Protein AF-A0A1V1NSE7-F1 (afdb_monomer_lite)

Foldseek 3Di:
DDDDDPPPPPVVNVVVVVVVVVVVVVVVVVPLPLFAQWWKWKWDWAQDPVRDTDTDTHTDHHGGDGQQVKDKDKDKDADNDPPAQKDKIWMWIGNPPPDIDTPDIDMDTQDPVRIWIKMWIQHSNRDIDIDTDPDPPPDDDDD

Organism: NCBI:txid890399

Sequence (143 aa):
MASNLCKDEFPFEACVHGAAWWLWSKWEEQRIIPISDSDFAIELYQKNDNNDLIAKNVFFLQKGEDISEGIIKAFSIVPANENQDHFLIKVNRFFGSGNSKSIETIKGSLGSDAEICLKLIIQNTGKVDVFVDEDLKTSFSIW

Radius of gyration: 25.35 Å; chains: 1; bounding box: 74×36×76 Å

pLDDT: mean 76.4, std 16.37, range [25.0, 93.06]

Secondary structure (DSSP, 8-state):
----------HHHHHHHHHHHHHHHHHHTT----B-SSEEEEEEEEE-TTS-EEEEEEEEE-TT-B-TT-EEEEEEE--SSTT--EEEEEEEEE-STT-EEEEEEEEEE--TT--EEEEEEE-TTS-EEEEEES---------

Structure (mmCIF, N/CA/C/O backbone):
data_AF-A0A1V1NSE7-F1
#
_entry.id   AF-A0A1V1NSE7-F1
#
loop_
_atom_site.group_PDB
_atom_site.id
_atom_site.type_symbol
_atom_site.label_atom_id
_atom_site.label_alt_id
_atom_site.label_comp_id
_atom_site.label_asym_id
_atom_site.label_entity_id
_atom_site.label_seq_id
_atom_site.pdbx_PDB_ins_code
_atom_site.Cartn_x
_atom_site.Cartn_y
_atom_site.Cartn_z
_atom_site.occupancy
_atom_site.B_iso_or_equiv
_atom_site.auth_seq_id
_atom_site.auth_comp_id
_atom_site.auth_asym_id
_atom_site.auth_atom_id
_atom_site.pdbx_PDB_model_num
ATOM 1 N N . MET A 1 1 ? 53.087 12.564 -48.495 1.00 42.59 1 MET A N 1
ATOM 2 C CA . MET A 1 1 ? 52.054 11.541 -48.758 1.00 42.59 1 MET A CA 1
ATOM 3 C C . MET A 1 1 ? 51.395 11.194 -47.436 1.00 42.59 1 MET A C 1
ATOM 5 O O . MET A 1 1 ? 51.970 10.445 -46.663 1.00 42.59 1 MET A O 1
ATOM 9 N N . ALA A 1 2 ? 50.251 11.803 -47.141 1.00 39.72 2 ALA A N 1
ATOM 10 C CA . ALA A 1 2 ? 49.421 11.443 -45.998 1.00 39.72 2 ALA A CA 1
ATOM 11 C C . ALA A 1 2 ? 47.975 11.410 -46.497 1.00 39.72 2 ALA A C 1
ATOM 13 O O . ALA A 1 2 ? 47.290 12.426 -46.520 1.00 39.72 2 ALA A O 1
ATOM 14 N N . SER A 1 3 ? 47.558 10.248 -46.991 1.00 45.50 3 SER A N 1
ATOM 15 C CA . SER A 1 3 ? 46.155 9.924 -47.222 1.00 45.50 3 SER A CA 1
ATOM 16 C C . SER A 1 3 ? 45.796 8.804 -46.257 1.00 45.50 3 SER A C 1
ATOM 18 O O . SER A 1 3 ? 46.024 7.636 -46.546 1.00 45.50 3 SER A O 1
ATOM 20 N N . ASN A 1 4 ? 45.281 9.171 -45.093 1.00 47.81 4 ASN A N 1
ATOM 21 C CA . ASN A 1 4 ? 44.429 8.299 -44.298 1.00 47.81 4 ASN A CA 1
ATOM 22 C C . ASN A 1 4 ? 43.265 9.196 -43.883 1.00 47.81 4 ASN A C 1
ATOM 24 O O . ASN A 1 4 ? 43.395 10.018 -42.986 1.00 47.81 4 ASN A O 1
ATOM 28 N N . LEU A 1 5 ? 42.257 9.282 -44.753 1.00 45.00 5 LEU A N 1
ATOM 29 C CA . LEU A 1 5 ? 40.998 8.581 -44.508 1.00 45.00 5 LEU A CA 1
ATOM 30 C C . LEU A 1 5 ? 40.431 8.962 -43.132 1.00 45.00 5 LEU A C 1
ATOM 32 O O . LEU A 1 5 ? 40.197 8.106 -42.285 1.00 45.00 5 LEU A O 1
ATOM 36 N N . CYS A 1 6 ? 40.122 10.252 -42.956 1.00 46.78 6 CYS A N 1
ATOM 37 C CA . CYS A 1 6 ? 38.804 10.565 -42.416 1.00 46.78 6 CYS A CA 1
ATOM 38 C C . CYS A 1 6 ? 37.824 9.884 -43.370 1.00 46.78 6 CYS A C 1
ATOM 40 O O . CYS A 1 6 ? 37.592 10.356 -44.480 1.00 46.78 6 CYS A O 1
ATOM 42 N N . LYS A 1 7 ? 37.382 8.678 -43.009 1.00 53.81 7 LYS A N 1
ATOM 43 C CA . LYS A 1 7 ? 36.162 8.130 -43.576 1.00 53.81 7 LYS A CA 1
ATOM 44 C C . LYS A 1 7 ? 35.086 9.086 -43.103 1.00 53.81 7 LYS A C 1
ATOM 46 O O . LYS A 1 7 ? 34.715 9.044 -41.935 1.00 53.81 7 LYS A O 1
ATOM 51 N N . ASP A 1 8 ? 34.727 10.007 -43.985 1.00 54.47 8 ASP A N 1
ATOM 52 C CA . ASP A 1 8 ? 33.564 10.856 -43.833 1.00 54.47 8 ASP A CA 1
ATOM 53 C C . ASP A 1 8 ? 32.405 9.924 -43.484 1.00 54.47 8 ASP A C 1
ATOM 55 O O . ASP A 1 8 ? 32.012 9.083 -44.296 1.00 54.47 8 ASP A O 1
ATOM 59 N N . GLU A 1 9 ? 31.941 9.991 -42.236 1.00 51.75 9 GLU A N 1
ATOM 60 C CA . GLU A 1 9 ? 30.685 9.373 -41.845 1.00 51.75 9 GLU A CA 1
ATOM 61 C C . GLU A 1 9 ? 29.654 9.879 -42.847 1.00 51.75 9 GLU A C 1
ATOM 63 O O . GLU A 1 9 ? 29.419 11.087 -42.957 1.00 51.75 9 GLU A O 1
ATOM 68 N N . PHE A 1 10 ? 29.114 8.969 -43.660 1.00 61.53 10 PHE A N 1
ATOM 69 C CA . PHE A 1 10 ? 28.159 9.349 -44.682 1.00 61.53 10 PHE A CA 1
ATOM 70 C C . PHE A 1 10 ? 27.009 10.058 -43.958 1.00 61.53 10 PHE A C 1
ATOM 72 O O . PHE A 1 10 ? 26.411 9.468 -43.057 1.00 61.53 10 PHE A O 1
ATOM 79 N N . PRO A 1 11 ? 26.665 11.308 -44.309 1.00 62.22 11 PRO A N 1
ATOM 80 C CA . PRO A 1 11 ? 25.679 12.086 -43.556 1.00 62.22 11 PRO A CA 1
ATOM 81 C C . PRO A 1 11 ? 24.318 11.375 -43.463 1.00 62.22 11 PRO A C 1
ATOM 83 O O . PRO A 1 11 ? 23.580 11.548 -42.498 1.00 62.22 11 PRO A O 1
ATOM 86 N N . PHE A 1 12 ? 24.018 10.504 -44.431 1.00 66.62 12 PHE A N 1
ATOM 87 C CA . PHE A 1 12 ? 22.861 9.613 -44.403 1.00 66.62 12 PHE A CA 1
ATOM 88 C C . PHE A 1 12 ? 22.950 8.524 -43.328 1.00 66.62 12 PHE A C 1
ATOM 90 O O . PHE A 1 12 ? 21.959 8.270 -42.647 1.00 66.62 12 PHE A O 1
ATOM 97 N N . GLU A 1 13 ? 24.114 7.903 -43.140 1.00 68.75 13 GLU A N 1
ATOM 98 C CA . GLU A 1 13 ? 24.327 6.903 -42.092 1.00 68.75 13 GLU A CA 1
ATOM 99 C C . GLU A 1 13 ? 24.184 7.550 -40.714 1.00 68.75 13 GLU A C 1
ATOM 101 O O . GLU A 1 13 ? 23.444 7.030 -39.884 1.00 68.75 13 GLU A O 1
ATOM 106 N N . ALA A 1 14 ? 24.765 8.732 -40.488 1.00 70.25 14 ALA A N 1
ATOM 107 C CA . ALA A 1 14 ? 24.625 9.457 -39.222 1.00 70.25 14 ALA A CA 1
ATOM 108 C C . ALA A 1 14 ? 23.151 9.745 -38.859 1.00 70.25 14 ALA A C 1
ATOM 110 O O . ALA A 1 14 ? 22.743 9.555 -37.710 1.00 70.25 14 ALA A O 1
ATOM 111 N N . CYS A 1 15 ? 22.318 10.127 -39.834 1.00 72.38 15 CYS A N 1
ATOM 112 C CA . CYS A 1 15 ? 20.877 10.299 -39.621 1.00 72.38 15 CYS A CA 1
ATOM 113 C C . CYS A 1 15 ? 20.162 8.980 -39.288 1.00 72.38 15 CYS A C 1
ATOM 115 O O . CYS A 1 15 ? 19.301 8.958 -38.406 1.00 72.38 15 CYS A O 1
ATOM 117 N N . VAL A 1 16 ? 20.516 7.878 -39.956 1.00 79.81 16 VAL A N 1
ATOM 118 C CA . VAL A 1 16 ? 19.937 6.548 -39.695 1.00 79.81 16 VAL A CA 1
ATOM 119 C C . VAL A 1 16 ? 20.358 6.026 -38.320 1.00 79.81 16 VAL A C 1
ATOM 121 O O . VAL A 1 16 ? 19.516 5.531 -37.572 1.00 79.81 16 VAL A O 1
ATOM 124 N N . HIS A 1 17 ? 21.625 6.196 -37.944 1.00 76.88 17 HIS A N 1
ATOM 125 C CA . HIS A 1 17 ? 22.132 5.865 -36.615 1.00 76.88 17 HIS A CA 1
ATOM 126 C C . HIS A 1 17 ? 21.429 6.695 -35.536 1.00 76.88 17 HIS A C 1
ATOM 128 O O . HIS A 1 17 ? 20.969 6.126 -34.549 1.00 76.88 17 HIS A O 1
ATOM 134 N N . GLY A 1 18 ? 21.254 8.003 -35.743 1.00 75.56 18 GLY A N 1
ATOM 135 C CA . GLY A 1 18 ? 20.499 8.861 -34.828 1.00 75.56 18 GLY A CA 1
ATOM 136 C C . GLY A 1 18 ? 19.039 8.423 -34.660 1.00 75.56 18 GLY A C 1
ATOM 137 O O . GLY A 1 18 ? 18.545 8.347 -33.537 1.00 75.56 18 GLY A O 1
ATOM 138 N N . ALA A 1 19 ? 18.360 8.061 -35.753 1.00 80.44 19 ALA A N 1
ATOM 139 C CA . ALA A 1 19 ? 16.990 7.550 -35.707 1.00 80.44 19 ALA A CA 1
ATOM 140 C C . ALA A 1 19 ? 16.895 6.186 -35.004 1.00 80.44 19 ALA A C 1
ATOM 142 O O . ALA A 1 19 ? 15.981 5.973 -34.210 1.00 80.44 19 ALA A O 1
ATOM 143 N N . ALA A 1 20 ? 17.851 5.283 -35.241 1.00 81.56 20 ALA A N 1
ATOM 144 C CA . ALA A 1 20 ? 17.922 3.988 -34.570 1.00 81.56 20 ALA A CA 1
ATOM 145 C C . ALA A 1 20 ? 18.197 4.134 -33.067 1.00 81.56 20 ALA A C 1
ATOM 147 O O . ALA A 1 20 ? 17.569 3.443 -32.272 1.00 81.56 20 ALA A O 1
ATOM 148 N N . TRP A 1 21 ? 19.068 5.063 -32.665 1.00 75.38 21 TRP A N 1
ATOM 149 C CA . TRP A 1 21 ? 19.317 5.391 -31.258 1.00 75.38 21 TRP A CA 1
ATOM 150 C C . TRP A 1 21 ? 18.110 6.041 -30.587 1.00 75.38 21 TRP A C 1
ATOM 152 O O . TRP A 1 21 ? 17.791 5.699 -29.454 1.00 75.38 21 TRP A O 1
ATOM 162 N N . TRP A 1 22 ? 17.405 6.940 -31.275 1.00 76.88 22 TRP A N 1
ATOM 163 C CA . TRP A 1 22 ? 16.169 7.529 -30.760 1.00 76.88 22 TRP A CA 1
ATOM 164 C C . TRP A 1 22 ? 15.071 6.475 -30.593 1.00 76.88 22 TRP A C 1
ATOM 166 O O . TRP A 1 22 ? 14.415 6.426 -29.554 1.00 76.88 22 TRP A O 1
ATOM 176 N N . LEU A 1 23 ? 14.911 5.583 -31.575 1.00 77.56 23 LEU A N 1
ATOM 177 C CA . LEU A 1 23 ? 13.970 4.468 -31.501 1.00 77.56 23 LEU A CA 1
ATOM 178 C C . LEU A 1 23 ? 14.357 3.496 -30.380 1.00 77.56 23 LEU A C 1
ATOM 180 O O . LEU A 1 23 ? 13.506 3.111 -29.587 1.00 77.56 23 LEU A O 1
ATOM 184 N N . TRP A 1 24 ? 15.641 3.150 -30.268 1.00 74.00 24 TRP A N 1
ATOM 185 C CA . TRP A 1 24 ? 16.147 2.294 -29.201 1.00 74.00 24 TRP A CA 1
ATOM 186 C C . TRP A 1 24 ? 15.956 2.938 -27.829 1.00 74.00 24 TRP A C 1
ATOM 188 O O . TRP A 1 24 ? 15.447 2.271 -26.944 1.00 74.00 24 TRP A O 1
ATOM 198 N N . SER A 1 25 ? 16.232 4.233 -27.663 1.00 66.81 25 SER A N 1
ATOM 199 C CA . SER A 1 25 ? 15.959 4.979 -26.429 1.00 66.81 25 SER A CA 1
ATOM 200 C C . SER A 1 25 ? 14.466 4.992 -26.087 1.00 66.81 25 SER A C 1
ATOM 202 O O . SER A 1 25 ? 14.113 4.804 -24.928 1.00 66.81 25 SER A O 1
ATOM 204 N N . LYS A 1 26 ? 13.575 5.105 -27.081 1.00 65.75 26 LYS A N 1
ATOM 205 C CA . LYS A 1 26 ? 12.121 4.967 -26.881 1.00 65.75 26 LYS A CA 1
ATOM 206 C C . LYS A 1 26 ? 11.706 3.553 -26.472 1.00 65.75 26 LYS A C 1
ATOM 208 O O . LYS A 1 26 ? 10.732 3.397 -25.745 1.00 65.75 26 LYS A O 1
ATOM 213 N N . TRP A 1 27 ? 12.431 2.532 -26.924 1.00 62.66 27 TRP A N 1
ATOM 214 C CA . TRP A 1 27 ? 12.223 1.136 -26.526 1.00 62.66 27 TRP A CA 1
ATOM 215 C C . TRP A 1 27 ? 12.886 0.817 -25.179 1.00 62.66 27 TRP A C 1
ATOM 217 O O . TRP A 1 27 ? 12.424 -0.051 -24.448 1.00 62.66 27 TRP A O 1
ATOM 227 N N . GLU A 1 28 ? 13.952 1.523 -24.815 1.00 57.34 28 GLU A N 1
ATOM 228 C CA . GLU A 1 28 ? 14.647 1.369 -23.541 1.00 57.34 28 GLU A CA 1
ATOM 229 C C . GLU A 1 28 ? 13.927 2.110 -22.411 1.00 57.34 28 GLU A C 1
ATOM 231 O O . GLU A 1 28 ? 13.847 1.584 -21.307 1.00 57.34 28 GLU A O 1
ATOM 236 N N . GLU A 1 29 ? 13.262 3.233 -22.706 1.00 52.72 29 GLU A N 1
ATOM 237 C CA . GLU A 1 29 ? 12.234 3.830 -21.837 1.00 52.72 29 GLU A CA 1
ATOM 238 C C . GLU A 1 29 ? 11.105 2.825 -21.508 1.00 52.72 29 GLU A C 1
ATOM 240 O O . GLU A 1 29 ? 10.429 2.974 -20.492 1.00 52.72 29 GLU A O 1
ATOM 245 N N . GLN A 1 30 ? 10.916 1.779 -22.328 1.00 52.91 30 GLN A N 1
ATOM 246 C CA . GLN A 1 30 ? 9.971 0.682 -22.080 1.00 52.91 30 GLN A CA 1
ATOM 247 C C . GLN A 1 30 ? 10.595 -0.539 -21.392 1.00 52.91 30 GLN A C 1
ATOM 249 O O . GLN A 1 30 ? 9.865 -1.482 -21.075 1.00 52.91 30 GLN A O 1
ATOM 254 N N . ARG A 1 31 ? 11.907 -0.549 -21.106 1.00 55.38 31 ARG A N 1
ATOM 255 C CA . ARG A 1 31 ? 12.484 -1.508 -20.154 1.00 55.38 31 ARG A CA 1
ATOM 256 C C . ARG A 1 31 ? 12.062 -1.085 -18.755 1.00 55.38 31 ARG A C 1
ATOM 258 O O . ARG A 1 31 ? 12.839 -0.531 -17.983 1.00 55.38 31 ARG A O 1
ATOM 265 N N . ILE A 1 32 ? 10.799 -1.356 -18.447 1.00 61.97 32 ILE A N 1
ATOM 266 C CA . ILE A 1 32 ? 10.294 -1.391 -17.086 1.00 61.97 32 ILE A CA 1
ATOM 267 C C . ILE A 1 32 ? 11.138 -2.461 -16.408 1.00 61.97 32 ILE A C 1
ATOM 269 O O . ILE A 1 32 ? 10.950 -3.650 -16.650 1.00 61.97 32 ILE A O 1
ATOM 273 N N . ILE A 1 33 ? 12.134 -2.036 -15.634 1.00 67.69 33 ILE A N 1
ATOM 274 C CA . ILE A 1 33 ? 12.744 -2.915 -14.650 1.00 67.69 33 ILE A CA 1
ATOM 275 C C . ILE A 1 33 ? 11.578 -3.239 -13.719 1.00 67.69 33 ILE A C 1
ATOM 277 O O . ILE A 1 33 ? 11.051 -2.307 -13.107 1.00 67.69 33 ILE A O 1
ATOM 281 N N . PRO A 1 34 ? 11.103 -4.492 -13.677 1.00 76.06 34 PRO A N 1
ATOM 282 C CA . PRO A 1 34 ? 9.875 -4.850 -12.985 1.00 76.06 34 PRO A CA 1
ATOM 283 C C . PRO A 1 34 ? 10.158 -4.955 -11.487 1.00 76.06 34 PRO A C 1
ATOM 285 O O . PRO A 1 34 ? 9.977 -5.987 -10.860 1.00 76.06 34 PRO A O 1
ATOM 288 N N . ILE A 1 35 ? 10.679 -3.879 -10.919 1.00 86.88 35 ILE A N 1
ATOM 289 C CA . ILE A 1 35 ? 11.087 -3.752 -9.537 1.00 86.88 35 ILE A CA 1
ATOM 290 C C . ILE A 1 35 ? 10.368 -2.530 -8.986 1.00 86.88 35 ILE A C 1
ATOM 292 O O . ILE A 1 35 ? 10.330 -1.479 -9.632 1.00 86.88 35 ILE A O 1
ATOM 296 N N . SER A 1 36 ? 9.813 -2.650 -7.785 1.00 87.62 36 SER A N 1
ATOM 297 C CA . SER A 1 36 ? 9.188 -1.514 -7.121 1.00 87.62 36 SER A CA 1
ATOM 298 C C . SER A 1 36 ? 10.210 -0.403 -6.870 1.00 87.62 36 SER A C 1
ATOM 300 O O . SER A 1 36 ? 11.258 -0.616 -6.256 1.00 87.62 36 SER A O 1
ATOM 302 N N . ASP A 1 37 ? 9.894 0.814 -7.301 1.00 86.25 37 ASP A N 1
ATOM 303 C CA . ASP A 1 37 ? 10.746 1.990 -7.105 1.00 86.25 37 ASP A CA 1
ATOM 304 C C . ASP A 1 37 ? 10.575 2.641 -5.714 1.00 86.25 37 ASP A C 1
ATOM 306 O O . ASP A 1 37 ? 11.357 3.522 -5.340 1.00 86.25 37 ASP A O 1
ATOM 310 N N . SER A 1 38 ? 9.566 2.204 -4.950 1.00 89.25 38 SER A N 1
ATOM 311 C CA . SER A 1 38 ? 9.079 2.828 -3.713 1.00 89.25 38 SER A CA 1
ATOM 312 C C . SER A 1 38 ? 8.538 1.790 -2.729 1.00 89.25 38 SER A C 1
ATOM 314 O O . SER A 1 38 ? 8.145 0.695 -3.132 1.00 89.25 38 SER A O 1
ATOM 316 N N . ASP A 1 39 ? 8.442 2.153 -1.450 1.00 92.00 39 ASP A N 1
ATOM 317 C CA . ASP A 1 39 ? 7.696 1.344 -0.483 1.00 92.00 39 ASP A CA 1
ATOM 318 C C . ASP A 1 39 ? 6.219 1.741 -0.502 1.00 92.00 39 ASP A C 1
ATOM 320 O O . ASP A 1 39 ? 5.878 2.920 -0.651 1.00 92.00 39 ASP A O 1
ATOM 324 N N . PHE A 1 40 ? 5.333 0.773 -0.309 1.00 91.56 40 PHE A N 1
ATOM 325 C CA . PHE A 1 40 ? 3.903 1.011 -0.179 1.00 91.56 40 PHE A CA 1
ATOM 326 C C . PHE A 1 40 ? 3.400 0.424 1.134 1.00 91.56 40 PHE A C 1
ATOM 328 O O . PHE A 1 40 ? 3.750 -0.698 1.512 1.00 91.56 40 PHE A O 1
ATOM 335 N N . ALA A 1 41 ? 2.570 1.195 1.832 1.00 93.06 41 ALA A N 1
ATOM 336 C CA . ALA A 1 41 ? 1.991 0.786 3.100 1.00 93.06 41 ALA A CA 1
ATOM 337 C C . ALA A 1 41 ? 0.525 1.181 3.216 1.00 93.06 41 ALA A C 1
ATOM 339 O O . ALA A 1 41 ? 0.064 2.143 2.599 1.00 93.06 41 ALA A O 1
ATOM 340 N N . ILE A 1 42 ? -0.182 0.450 4.066 1.00 92.00 42 ILE A N 1
ATOM 341 C CA . ILE A 1 42 ? -1.499 0.831 4.555 1.00 92.00 42 ILE A CA 1
ATOM 342 C C . ILE A 1 42 ? -1.310 1.521 5.908 1.00 92.00 42 ILE A C 1
ATOM 344 O O . ILE A 1 42 ? -0.650 0.971 6.792 1.00 92.00 42 ILE A O 1
ATOM 348 N N . GLU A 1 43 ? -1.881 2.710 6.082 1.00 90.56 43 GLU A N 1
ATOM 349 C CA . GLU A 1 43 ? -1.971 3.365 7.391 1.00 90.56 43 GLU A CA 1
ATOM 350 C C . GLU A 1 43 ? -3.181 2.801 8.138 1.00 90.56 43 GLU A C 1
ATOM 352 O O . GLU A 1 43 ? -4.329 3.008 7.738 1.00 90.56 43 GLU A O 1
ATOM 357 N N . LEU A 1 44 ? -2.905 2.071 9.215 1.00 85.38 44 LEU A N 1
ATOM 358 C CA . LEU A 1 44 ? -3.892 1.519 10.138 1.00 85.38 44 LEU A CA 1
ATOM 359 C C . LEU A 1 44 ? -3.727 2.166 11.511 1.00 85.38 44 LEU A C 1
ATOM 361 O O . LEU A 1 44 ? -2.659 2.675 11.840 1.00 85.38 44 LEU A O 1
ATOM 365 N N . TYR A 1 45 ? -4.763 2.117 12.341 1.00 82.75 45 TYR A N 1
ATOM 366 C CA . TYR A 1 45 ? -4.684 2.601 13.716 1.00 82.75 45 TYR A CA 1
ATOM 367 C C . TYR A 1 45 ? -4.702 1.426 14.687 1.00 82.75 45 TYR A C 1
ATOM 369 O O . TYR A 1 45 ? -5.570 0.561 14.609 1.00 82.75 45 TYR A O 1
ATOM 377 N N . GLN A 1 46 ? -3.746 1.405 15.611 1.00 76.25 46 GLN A N 1
ATOM 378 C CA . GLN A 1 46 ? -3.642 0.405 16.668 1.00 76.25 46 GLN A CA 1
ATOM 379 C C . GLN A 1 46 ? -3.787 1.092 18.030 1.00 76.25 46 GLN A C 1
ATOM 381 O O . GLN A 1 46 ? -3.294 2.203 18.223 1.00 76.25 46 GLN A O 1
ATOM 386 N N . LYS A 1 47 ? -4.441 0.424 18.983 1.00 75.38 47 LYS A N 1
ATOM 387 C CA . LYS A 1 47 ? -4.443 0.851 20.384 1.00 75.38 47 LYS A CA 1
ATOM 388 C C . LYS A 1 47 ? -3.130 0.490 21.066 1.00 75.38 47 LYS A C 1
ATOM 390 O O . LYS A 1 47 ? -2.664 -0.642 20.943 1.00 75.38 47 LYS A O 1
ATOM 395 N N . ASN A 1 48 ? -2.560 1.444 21.788 1.00 83.00 48 ASN A N 1
ATOM 396 C CA . ASN A 1 48 ? -1.436 1.194 22.686 1.00 83.00 48 ASN A CA 1
ATOM 397 C C . ASN A 1 48 ? -1.919 0.676 24.054 1.00 83.00 48 ASN A C 1
ATOM 399 O O . ASN A 1 48 ? -3.119 0.680 24.326 1.00 83.00 48 ASN A O 1
ATOM 403 N N . ASP A 1 49 ? -0.992 0.322 24.945 1.00 84.12 49 ASP A N 1
ATOM 404 C CA . ASP A 1 49 ? -1.274 -0.129 26.320 1.00 84.12 49 ASP A CA 1
ATOM 405 C C . ASP A 1 49 ? -2.088 0.898 27.136 1.00 84.12 49 ASP A C 1
ATOM 407 O O . ASP A 1 49 ? -2.827 0.540 28.049 1.00 84.12 49 ASP A O 1
ATOM 411 N N . ASN A 1 50 ? -2.017 2.178 26.754 1.00 85.69 50 ASN A N 1
ATOM 412 C CA . ASN A 1 50 ? -2.790 3.275 27.345 1.00 85.69 50 ASN A CA 1
ATOM 413 C C . ASN A 1 50 ? -4.175 3.481 26.703 1.00 85.69 50 ASN A C 1
ATOM 415 O O . ASN A 1 50 ? -4.854 4.454 27.018 1.00 85.69 50 ASN A O 1
ATOM 419 N N . ASN A 1 51 ? -4.595 2.599 25.791 1.00 80.12 51 ASN A N 1
ATOM 420 C CA . ASN A 1 51 ? -5.829 2.706 25.003 1.00 80.12 51 ASN A CA 1
ATOM 421 C C . ASN A 1 51 ? -5.873 3.914 24.033 1.00 80.12 51 ASN A C 1
ATOM 423 O O . ASN A 1 51 ? -6.925 4.220 23.471 1.00 80.12 51 ASN A O 1
ATOM 427 N N . ASP A 1 52 ? -4.732 4.567 23.793 1.00 83.19 52 ASP A N 1
ATOM 428 C CA . ASP A 1 52 ? -4.579 5.630 22.795 1.00 83.19 52 ASP A CA 1
ATOM 429 C C . ASP A 1 52 ? -4.471 5.052 21.376 1.00 83.19 52 ASP A C 1
ATOM 431 O O . ASP A 1 52 ? -3.780 4.054 21.153 1.00 83.19 52 ASP A O 1
ATOM 435 N N . LEU A 1 53 ? -5.119 5.703 20.404 1.00 79.88 53 LEU A N 1
ATOM 436 C CA . LEU A 1 53 ? -5.028 5.360 18.981 1.00 79.88 53 LEU A CA 1
ATOM 437 C C . LEU A 1 53 ? -3.728 5.904 18.378 1.00 79.88 53 LEU A C 1
ATOM 439 O O . LEU A 1 53 ? -3.530 7.117 18.296 1.00 79.88 53 LEU A O 1
ATOM 443 N N . ILE A 1 54 ? -2.871 5.006 17.896 1.00 85.38 54 ILE A N 1
ATOM 444 C CA . ILE A 1 54 ? -1.603 5.335 17.240 1.00 85.38 54 ILE A CA 1
ATOM 445 C C . ILE A 1 54 ? -1.643 4.854 15.789 1.00 85.38 54 ILE A C 1
ATOM 447 O O . ILE A 1 54 ? -2.000 3.709 15.511 1.00 85.38 54 ILE A O 1
ATOM 451 N N . ALA A 1 55 ? -1.260 5.731 14.858 1.00 86.62 55 ALA A N 1
ATOM 452 C CA . ALA A 1 55 ? -1.114 5.378 13.451 1.00 86.62 55 ALA A CA 1
ATOM 453 C C . ALA A 1 55 ? 0.099 4.456 13.246 1.00 86.62 55 ALA A C 1
ATOM 455 O O . ALA A 1 55 ? 1.202 4.732 13.725 1.00 86.62 55 ALA A O 1
ATOM 456 N N . LYS A 1 56 ? -0.101 3.373 12.503 1.00 87.25 56 LYS A N 1
ATOM 457 C CA . LYS A 1 56 ? 0.894 2.356 12.178 1.00 87.25 56 LYS A CA 1
ATOM 458 C C . LYS A 1 56 ? 0.844 2.057 10.687 1.00 87.25 56 LYS A C 1
ATOM 460 O O . LYS A 1 56 ? -0.203 1.724 10.143 1.00 87.25 56 LYS A O 1
ATOM 465 N N . ASN A 1 57 ? 2.001 2.132 10.042 1.00 90.56 57 ASN A N 1
ATOM 466 C CA . ASN A 1 57 ? 2.143 1.769 8.639 1.00 90.56 57 ASN A CA 1
ATOM 467 C C . ASN A 1 57 ? 2.453 0.275 8.517 1.00 90.56 57 ASN A C 1
ATOM 469 O O . ASN A 1 57 ? 3.454 -0.201 9.055 1.00 90.56 57 ASN A O 1
ATOM 473 N N . VAL A 1 58 ? 1.598 -0.457 7.806 1.00 90.94 58 VAL A N 1
ATOM 474 C CA . VAL A 1 58 ? 1.810 -1.862 7.444 1.00 90.94 58 VAL A CA 1
ATOM 475 C C . VAL A 1 58 ? 2.287 -1.913 5.999 1.00 90.94 58 VAL A C 1
ATOM 477 O O . VAL A 1 58 ? 1.506 -1.703 5.072 1.00 90.94 58 VAL A O 1
ATOM 480 N N . PHE A 1 59 ? 3.586 -2.146 5.818 1.00 91.12 59 PHE A N 1
ATOM 481 C CA . PHE A 1 59 ? 4.211 -2.235 4.500 1.00 91.12 59 PHE A CA 1
ATOM 482 C C . PHE A 1 59 ? 3.817 -3.537 3.803 1.00 91.12 59 PHE A C 1
ATOM 484 O O . PHE A 1 59 ? 3.907 -4.611 4.397 1.00 91.12 59 PHE A O 1
ATOM 491 N N . PHE A 1 60 ? 3.387 -3.432 2.548 1.00 90.75 60 PHE A N 1
ATOM 492 C CA . PHE A 1 60 ? 2.951 -4.578 1.740 1.00 90.75 60 PHE A CA 1
ATOM 493 C C . PHE A 1 60 ? 3.748 -4.760 0.444 1.00 90.75 60 PHE A C 1
ATOM 495 O O . PHE A 1 60 ? 3.647 -5.823 -0.169 1.00 90.75 60 PHE A O 1
ATOM 502 N N . LEU A 1 61 ? 4.514 -3.741 0.050 1.00 91.25 61 LEU A N 1
ATOM 503 C CA . LEU A 1 61 ? 5.489 -3.776 -1.035 1.00 91.25 61 LEU A CA 1
ATOM 504 C C . LEU A 1 61 ? 6.700 -2.955 -0.601 1.00 91.25 61 LEU A C 1
ATOM 506 O O . LEU A 1 61 ? 6.530 -1.808 -0.175 1.00 91.25 61 LEU A O 1
ATOM 510 N N . GLN A 1 62 ? 7.895 -3.520 -0.712 1.00 91.50 62 GLN A N 1
ATOM 511 C CA . GLN A 1 62 ? 9.135 -2.792 -0.442 1.00 91.50 62 GLN A CA 1
ATOM 512 C C . GLN A 1 62 ? 9.804 -2.347 -1.738 1.00 91.50 62 GLN A C 1
ATOM 514 O O . GLN A 1 62 ? 9.721 -3.006 -2.778 1.00 91.50 62 GLN A O 1
ATOM 519 N N . LYS A 1 63 ? 10.513 -1.224 -1.675 1.00 90.19 63 LYS A N 1
ATOM 520 C CA . LYS A 1 63 ? 11.391 -0.778 -2.748 1.00 90.19 63 LYS A CA 1
ATOM 521 C C . LYS A 1 63 ? 12.421 -1.868 -3.031 1.00 90.19 63 LYS A C 1
ATOM 523 O O . LYS A 1 63 ? 13.112 -2.327 -2.127 1.00 90.19 63 LYS A O 1
ATOM 528 N N . GLY A 1 64 ? 12.572 -2.231 -4.299 1.00 87.81 64 GLY A N 1
ATOM 529 C CA . GLY A 1 64 ? 13.471 -3.307 -4.704 1.00 87.81 64 GLY A CA 1
ATOM 530 C C . GLY A 1 64 ? 12.798 -4.672 -4.855 1.00 87.81 64 GLY A C 1
ATOM 531 O O . GLY A 1 64 ? 13.433 -5.569 -5.404 1.00 87.81 64 GLY A O 1
ATOM 532 N N . GLU A 1 65 ? 11.541 -4.841 -4.432 1.00 89.69 65 GLU A N 1
ATOM 533 C CA . GLU A 1 65 ? 10.811 -6.093 -4.660 1.00 89.69 65 GLU A CA 1
ATOM 534 C C . GLU A 1 65 ? 10.431 -6.264 -6.134 1.00 89.69 65 GLU A C 1
ATOM 536 O O . GLU A 1 65 ? 10.045 -5.306 -6.806 1.00 89.69 65 GLU A O 1
ATOM 541 N N . ASP A 1 66 ? 10.548 -7.500 -6.622 1.00 89.06 66 ASP A N 1
ATOM 542 C CA . ASP A 1 66 ? 10.181 -7.899 -7.980 1.00 89.06 66 ASP A CA 1
ATOM 543 C C . ASP A 1 66 ? 8.653 -7.928 -8.139 1.00 89.06 66 ASP A C 1
ATOM 545 O O . ASP A 1 66 ? 7.947 -8.590 -7.380 1.00 89.06 66 ASP A O 1
ATOM 549 N N . ILE A 1 67 ? 8.153 -7.202 -9.136 1.00 88.31 67 ILE A N 1
ATOM 550 C CA . ILE A 1 67 ? 6.737 -7.075 -9.492 1.00 88.31 67 ILE A CA 1
ATOM 551 C C . ILE A 1 67 ? 6.438 -7.618 -10.898 1.00 88.31 67 ILE A C 1
ATOM 553 O O . ILE A 1 67 ? 5.378 -7.322 -11.446 1.00 88.31 67 ILE A O 1
ATOM 557 N N . SER A 1 68 ? 7.335 -8.407 -11.501 1.00 85.06 68 SER A N 1
ATOM 558 C CA . SER A 1 68 ? 7.222 -8.914 -12.886 1.00 85.06 68 SER A CA 1
ATOM 559 C C . SER A 1 68 ? 5.890 -9.593 -13.192 1.00 85.06 68 SER A C 1
ATOM 561 O O . SER A 1 68 ? 5.320 -9.399 -14.268 1.00 85.06 68 SER A O 1
ATOM 563 N N . GLU A 1 69 ? 5.375 -10.362 -12.237 1.00 85.44 69 GLU A N 1
ATOM 564 C CA . GLU A 1 69 ? 4.116 -11.108 -12.360 1.00 85.44 69 GLU A CA 1
ATOM 565 C C . GLU A 1 69 ? 2.917 -10.351 -11.765 1.00 85.44 69 GLU A C 1
ATOM 567 O O . GLU A 1 69 ? 1.781 -10.825 -11.802 1.00 85.44 69 GLU A O 1
ATOM 572 N N . GLY A 1 70 ? 3.157 -9.149 -11.237 1.00 84.38 70 GLY A N 1
ATOM 573 C CA . GLY A 1 70 ? 2.249 -8.481 -10.320 1.00 84.38 70 GLY A CA 1
ATOM 574 C C . GLY A 1 70 ? 2.209 -9.163 -8.949 1.00 84.38 70 GLY A C 1
ATOM 575 O O . GLY A 1 70 ? 2.642 -10.297 -8.762 1.00 84.38 70 GLY A O 1
ATOM 576 N N . ILE A 1 71 ? 1.699 -8.449 -7.953 1.00 87.56 71 ILE A N 1
ATOM 577 C CA . ILE A 1 71 ? 1.602 -8.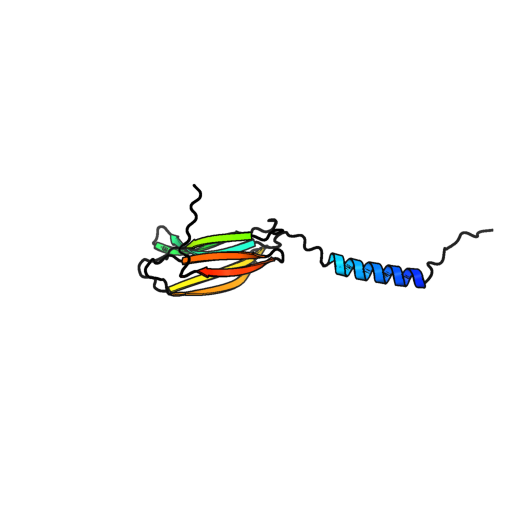934 -6.577 1.00 87.56 71 ILE A CA 1
ATOM 578 C C . ILE A 1 71 ? 0.167 -8.769 -6.102 1.00 87.56 71 ILE A C 1
ATOM 580 O O . ILE A 1 71 ? -0.429 -7.704 -6.243 1.00 87.56 71 ILE A O 1
ATOM 584 N N . ILE A 1 72 ? -0.376 -9.817 -5.489 1.00 89.75 72 ILE A N 1
ATOM 585 C CA . ILE A 1 72 ? -1.675 -9.770 -4.822 1.00 89.75 72 ILE A CA 1
ATOM 586 C C . ILE A 1 72 ? -1.441 -9.960 -3.327 1.00 89.75 72 ILE A C 1
ATOM 588 O O . ILE A 1 72 ? -0.83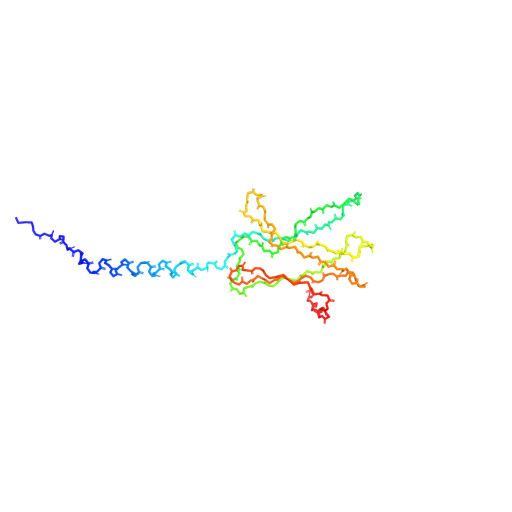7 -10.947 -2.903 1.00 89.75 72 ILE A O 1
ATOM 592 N N . LYS A 1 73 ? -1.930 -9.020 -2.520 1.00 90.00 73 LYS A N 1
ATOM 593 C CA . LYS A 1 73 ? -1.919 -9.104 -1.057 1.00 90.00 73 LYS A CA 1
ATOM 594 C C . LYS A 1 73 ? -3.337 -8.952 -0.537 1.00 90.00 73 LYS A C 1
ATOM 596 O O . LYS A 1 73 ? -4.064 -8.067 -0.973 1.00 90.00 73 LYS A O 1
ATOM 601 N N . ALA A 1 74 ? -3.718 -9.809 0.397 1.00 89.88 74 ALA A N 1
ATOM 602 C CA . ALA A 1 74 ? -4.994 -9.728 1.088 1.00 89.88 74 ALA A CA 1
ATOM 603 C C . ALA A 1 74 ? -4.746 -9.502 2.580 1.00 89.88 74 ALA A C 1
ATOM 605 O O . ALA A 1 74 ? -3.827 -10.091 3.152 1.00 89.88 74 ALA A O 1
ATOM 606 N N . PHE A 1 75 ? -5.561 -8.653 3.191 1.00 87.25 75 PHE A N 1
ATOM 607 C CA . PHE A 1 75 ? -5.512 -8.308 4.603 1.00 87.25 75 PHE A CA 1
ATOM 608 C C . PHE A 1 75 ? -6.904 -8.467 5.203 1.00 87.25 75 PHE A C 1
ATOM 610 O O . PHE A 1 75 ? -7.889 -8.011 4.627 1.00 87.25 75 PHE A O 1
ATOM 617 N N . SER A 1 76 ? -6.951 -9.086 6.376 1.00 88.00 76 SER A N 1
ATOM 618 C CA . SER A 1 76 ? -8.098 -9.038 7.275 1.00 88.00 76 SER A CA 1
ATOM 619 C C . SER A 1 76 ? -7.826 -7.941 8.299 1.00 88.00 76 SER A C 1
ATOM 621 O O . SER A 1 76 ? -6.803 -7.970 8.991 1.00 88.00 76 SER A O 1
ATOM 623 N N . ILE A 1 77 ? -8.683 -6.924 8.326 1.00 85.94 77 ILE A N 1
ATOM 624 C CA . ILE A 1 77 ? -8.557 -5.774 9.219 1.00 85.94 77 ILE A CA 1
ATOM 625 C C . ILE A 1 77 ? -9.780 -5.756 10.127 1.00 85.94 77 ILE A C 1
ATOM 627 O O . ILE A 1 77 ? -10.914 -5.750 9.657 1.00 85.94 77 ILE A O 1
ATOM 631 N N . VAL A 1 78 ? -9.533 -5.711 11.433 1.00 85.06 78 VAL A N 1
ATOM 632 C CA . VAL A 1 78 ? -10.573 -5.581 12.456 1.00 85.06 78 VAL A CA 1
ATOM 633 C C . VAL A 1 78 ? -10.646 -4.140 12.967 1.00 85.06 78 VAL A C 1
ATOM 635 O O . VAL A 1 78 ? -9.644 -3.416 12.900 1.00 85.06 78 VAL A O 1
ATOM 638 N N . PRO A 1 79 ? -11.795 -3.693 13.495 1.00 81.81 79 PRO A N 1
ATOM 639 C CA . PRO A 1 79 ? -11.942 -2.341 14.000 1.00 81.81 79 PRO A CA 1
ATOM 640 C C . PRO A 1 79 ? -11.086 -2.148 15.251 1.00 81.81 79 PRO A C 1
ATOM 642 O O . PRO A 1 79 ? -10.877 -3.063 16.048 1.00 81.81 79 PRO A O 1
ATOM 645 N N . ALA A 1 80 ? -10.625 -0.920 15.467 1.00 79.56 80 ALA A N 1
ATOM 646 C CA . ALA A 1 80 ? -9.876 -0.574 16.671 1.00 79.56 80 ALA A CA 1
ATOM 647 C C . ALA A 1 80 ? -10.788 -0.432 17.908 1.00 79.56 80 ALA A C 1
ATOM 649 O O . ALA A 1 80 ? -10.309 -0.484 19.045 1.00 79.56 80 ALA A O 1
ATOM 650 N N . ASN A 1 81 ? -12.095 -0.233 17.703 1.00 78.88 81 ASN A N 1
ATOM 651 C CA . ASN A 1 81 ? -13.108 -0.116 18.751 1.00 78.88 81 ASN A CA 1
ATOM 652 C C . ASN A 1 81 ? -14.321 -0.999 18.446 1.00 78.88 81 ASN A C 1
ATOM 654 O O . ASN A 1 81 ? -14.790 -1.026 17.317 1.00 78.88 81 ASN A O 1
ATOM 658 N N . GLU A 1 82 ? -14.901 -1.606 19.482 1.00 76.62 82 GLU A N 1
ATOM 659 C CA . GLU A 1 82 ? -16.090 -2.471 19.372 1.00 76.62 82 GLU A CA 1
ATOM 660 C C . GLU A 1 82 ? -17.332 -1.746 18.821 1.00 76.62 82 GLU A C 1
ATOM 662 O O . GLU A 1 82 ? -18.176 -2.368 18.193 1.00 76.62 82 GLU A O 1
ATOM 667 N N . ASN A 1 83 ? -17.424 -0.424 19.008 1.00 79.62 83 ASN A N 1
ATOM 668 C CA . ASN A 1 83 ? -18.555 0.394 18.554 1.00 79.62 83 ASN A CA 1
ATOM 669 C C . ASN A 1 83 ? -18.257 1.189 17.271 1.00 79.62 83 ASN A C 1
ATOM 671 O O . ASN A 1 83 ? -18.950 2.165 16.985 1.00 79.62 83 ASN A O 1
ATOM 675 N N . GLN A 1 84 ? -17.186 0.862 16.543 1.00 77.75 84 GLN A N 1
ATOM 676 C CA . GLN A 1 84 ? -16.936 1.497 15.251 1.00 77.75 84 GLN A CA 1
ATOM 677 C C . GLN A 1 84 ? -17.957 1.003 14.226 1.00 77.75 84 GLN A C 1
ATOM 679 O O . GLN A 1 84 ? -18.121 -0.193 14.023 1.00 77.75 84 GLN A O 1
ATOM 684 N N . ASP A 1 85 ? -18.614 1.948 13.568 1.00 82.75 85 ASP A N 1
ATOM 685 C CA . ASP A 1 85 ? -19.592 1.724 12.503 1.00 82.75 85 ASP A CA 1
ATOM 686 C C . ASP A 1 85 ? -19.046 2.119 11.121 1.00 82.75 85 ASP A C 1
ATOM 688 O O . ASP A 1 85 ? -19.657 1.815 10.101 1.00 82.75 85 ASP A O 1
ATOM 692 N N . HIS A 1 86 ? -17.877 2.764 11.076 1.00 84.81 86 HIS A N 1
ATOM 693 C CA . HIS A 1 86 ? -17.202 3.187 9.855 1.00 84.81 86 HIS A CA 1
ATOM 694 C C . HIS A 1 86 ? -15.706 2.898 9.913 1.00 84.81 86 HIS A C 1
ATOM 696 O O . HIS A 1 86 ? -15.083 2.917 10.980 1.00 84.81 86 HIS A O 1
ATOM 702 N N . PHE A 1 87 ? -15.116 2.720 8.736 1.00 85.06 87 PHE A N 1
ATOM 703 C CA . PHE A 1 87 ? -13.680 2.571 8.568 1.00 85.06 87 PHE A CA 1
ATOM 704 C C . PHE A 1 87 ? -13.110 3.606 7.603 1.00 85.06 87 PHE A C 1
ATOM 706 O O . PHE A 1 87 ? -13.798 4.139 6.728 1.00 85.06 87 PHE A O 1
ATOM 713 N N . LEU A 1 88 ? -11.817 3.874 7.768 1.00 86.69 88 LEU A N 1
ATOM 714 C CA . LEU A 1 88 ? -11.025 4.674 6.850 1.00 86.69 88 LEU A CA 1
ATOM 715 C C . LEU A 1 88 ? -9.656 4.018 6.684 1.00 86.69 88 LEU A C 1
ATOM 717 O O . LEU A 1 88 ? -8.907 3.882 7.648 1.00 86.69 88 LEU A O 1
ATOM 721 N N . ILE A 1 89 ? -9.344 3.616 5.457 1.00 87.69 89 ILE A N 1
ATOM 722 C CA . ILE A 1 89 ? -8.092 2.970 5.069 1.00 87.69 89 ILE A CA 1
ATOM 723 C C . ILE A 1 89 ? -7.363 3.919 4.127 1.00 87.69 89 ILE A C 1
ATOM 725 O O . ILE A 1 89 ? -7.929 4.356 3.125 1.00 87.69 89 ILE A O 1
ATOM 729 N N . LYS A 1 90 ? -6.102 4.234 4.423 1.00 91.12 90 LYS A N 1
ATOM 730 C CA . LYS A 1 90 ? -5.250 5.011 3.515 1.00 91.12 90 LYS A CA 1
ATOM 731 C C . LYS A 1 90 ? -4.119 4.147 2.999 1.00 91.12 90 LYS A C 1
ATOM 733 O O . LYS A 1 90 ? -3.428 3.495 3.779 1.00 91.12 90 LYS A O 1
ATOM 738 N N . VAL A 1 91 ? -3.896 4.210 1.695 1.00 90.81 91 VAL A N 1
ATOM 739 C CA . VAL A 1 91 ? -2.749 3.596 1.033 1.00 90.81 91 VAL A CA 1
ATOM 740 C C . VAL A 1 91 ? -1.748 4.693 0.705 1.00 90.81 91 VAL A C 1
ATOM 742 O O . VAL A 1 91 ? -2.070 5.679 0.036 1.00 90.81 91 VAL A O 1
ATOM 745 N N . ASN A 1 92 ? -0.528 4.526 1.197 1.00 92.94 92 ASN A N 1
ATOM 746 C CA . ASN A 1 92 ? 0.549 5.500 1.116 1.00 92.94 92 ASN A CA 1
ATOM 747 C C . ASN A 1 92 ? 1.736 4.921 0.340 1.00 92.94 92 ASN A C 1
ATOM 749 O O . ASN A 1 92 ? 2.083 3.751 0.496 1.00 92.94 92 ASN A O 1
ATOM 753 N N . ARG A 1 93 ? 2.394 5.772 -0.449 1.00 91.56 93 ARG A N 1
ATOM 754 C CA . ARG A 1 93 ? 3.679 5.498 -1.106 1.00 91.56 93 ARG A CA 1
ATOM 755 C C . ARG A 1 93 ? 4.785 6.301 -0.452 1.00 91.56 93 ARG A C 1
ATOM 757 O O . ARG A 1 93 ? 4.608 7.496 -0.221 1.00 91.56 93 ARG A O 1
ATOM 764 N N . PHE A 1 94 ? 5.922 5.669 -0.206 1.00 92.06 94 PHE A N 1
ATOM 765 C CA . PHE A 1 94 ? 7.097 6.262 0.422 1.00 92.06 94 PHE A CA 1
ATOM 766 C C . PHE A 1 94 ? 8.238 6.326 -0.591 1.00 92.06 94 PHE A C 1
ATOM 768 O O . PHE A 1 94 ? 8.651 5.312 -1.150 1.00 92.06 94 PHE A O 1
ATOM 775 N N . PHE A 1 95 ? 8.762 7.530 -0.820 1.00 84.69 95 PHE A N 1
ATOM 776 C CA . PHE A 1 95 ? 9.769 7.805 -1.855 1.00 84.69 95 PHE A CA 1
ATOM 777 C C . PHE A 1 95 ? 11.209 7.829 -1.308 1.00 84.69 95 PHE A C 1
ATOM 779 O O . PHE A 1 95 ? 12.120 8.359 -1.944 1.00 84.69 95 PHE A O 1
ATOM 786 N N . GLY A 1 96 ? 11.435 7.26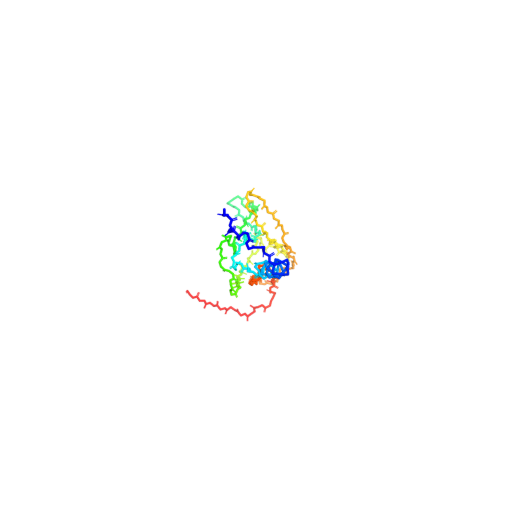5 -0.119 1.00 74.44 96 GLY A N 1
ATOM 787 C CA . GLY A 1 96 ? 12.653 7.499 0.657 1.00 74.44 96 GLY A CA 1
ATOM 788 C C . GLY A 1 96 ? 12.645 8.871 1.350 1.00 74.44 96 GLY A C 1
ATOM 789 O O . GLY A 1 96 ? 11.716 9.663 1.195 1.00 74.44 96 GLY A O 1
ATOM 790 N N . SER A 1 97 ? 13.654 9.121 2.193 1.00 71.38 97 SER A N 1
ATOM 791 C CA . SER A 1 97 ? 13.840 10.363 2.974 1.00 71.38 97 SER A CA 1
ATOM 792 C C . SER A 1 97 ? 12.662 10.798 3.867 1.00 71.38 97 SER A C 1
ATOM 794 O O . SER A 1 97 ? 12.534 11.980 4.172 1.00 71.38 97 SER A O 1
ATOM 796 N N . GLY A 1 98 ? 11.788 9.873 4.280 1.00 72.38 98 GLY A N 1
ATOM 797 C CA . GLY A 1 98 ? 10.613 10.184 5.108 1.00 72.38 98 GLY A CA 1
ATOM 798 C C . GLY A 1 98 ? 9.465 10.885 4.369 1.00 72.38 98 GLY A C 1
ATOM 799 O O . GLY A 1 98 ? 8.455 11.204 4.993 1.00 72.38 98 GLY A O 1
ATOM 800 N N . ASN A 1 99 ? 9.574 11.092 3.053 1.00 83.69 99 ASN A N 1
ATOM 801 C CA . ASN A 1 99 ? 8.488 11.655 2.257 1.00 83.69 99 ASN A CA 1
ATOM 802 C C . ASN A 1 99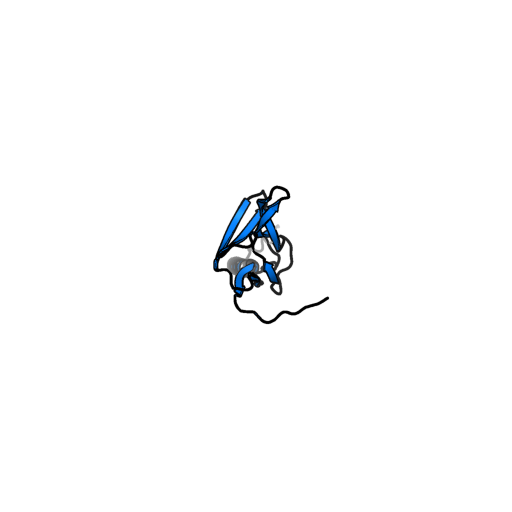 ? 7.494 10.554 1.882 1.00 83.69 99 ASN A C 1
ATOM 804 O O . ASN A 1 99 ? 7.853 9.573 1.223 1.00 83.69 99 ASN A O 1
ATOM 808 N N . SER A 1 100 ? 6.234 10.742 2.274 1.00 89.62 100 SER A N 1
ATOM 809 C CA . SER A 1 100 ? 5.124 9.873 1.890 1.00 89.62 100 SER A CA 1
ATOM 810 C C . SER A 1 100 ? 4.041 10.653 1.150 1.00 89.62 100 SER A C 1
ATOM 812 O O . SER A 1 100 ? 3.860 11.854 1.357 1.00 89.62 100 SER A O 1
ATOM 814 N N . LYS A 1 101 ? 3.330 9.969 0.257 1.00 90.31 101 LYS A N 1
ATOM 815 C CA . LYS A 1 101 ? 2.173 10.498 -0.464 1.00 90.31 101 LYS A CA 1
ATOM 816 C C . LYS A 1 101 ? 1.026 9.510 -0.342 1.00 90.31 101 LYS A C 1
ATOM 818 O O . LYS A 1 101 ? 1.195 8.338 -0.674 1.00 90.31 101 LYS A O 1
ATOM 823 N N . SER A 1 102 ? -0.141 9.994 0.069 1.00 88.94 102 SER A N 1
ATOM 824 C CA . SER A 1 102 ? -1.364 9.200 -0.013 1.00 88.94 102 SER A CA 1
ATOM 825 C C . SER A 1 102 ? -1.745 9.013 -1.480 1.00 88.94 102 SER A C 1
ATOM 827 O O . SER A 1 102 ? -1.842 9.985 -2.234 1.00 88.94 102 SER A O 1
ATOM 829 N N . ILE A 1 103 ? -1.873 7.756 -1.892 1.00 88.56 103 ILE A N 1
ATOM 830 C CA . ILE A 1 103 ? -2.307 7.3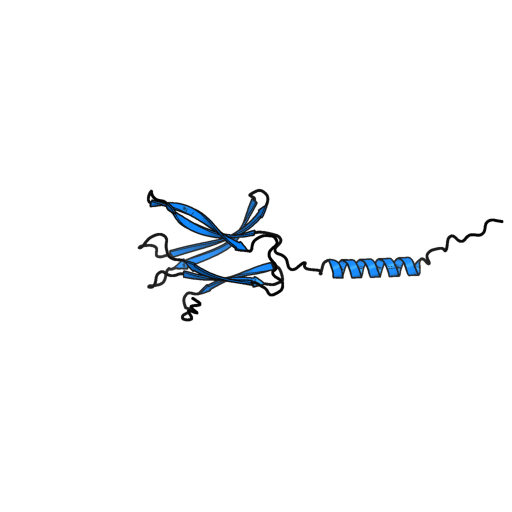74 -3.238 1.00 88.56 103 ILE A CA 1
ATOM 831 C C . ILE A 1 103 ? -3.821 7.256 -3.257 1.00 88.56 103 ILE A C 1
ATOM 833 O O . ILE A 1 103 ? -4.470 7.754 -4.172 1.00 88.56 103 ILE A O 1
ATOM 837 N N . GLU A 1 104 ? -4.366 6.607 -2.232 1.00 87.88 104 GLU A N 1
ATOM 838 C CA . GLU A 1 104 ? -5.771 6.254 -2.177 1.00 87.88 104 GLU A CA 1
ATOM 839 C C . GLU A 1 104 ? -6.279 6.304 -0.739 1.00 87.88 104 GLU A C 1
ATOM 841 O O . GLU A 1 104 ? -5.551 6.031 0.219 1.00 87.88 104 GLU A O 1
ATOM 846 N N . THR A 1 105 ? -7.538 6.701 -0.588 1.00 89.50 105 THR A N 1
ATOM 847 C CA . THR A 1 105 ? -8.251 6.700 0.687 1.00 89.50 105 THR A CA 1
ATOM 848 C C . THR A 1 105 ? -9.610 6.069 0.464 1.00 89.50 105 THR A C 1
ATOM 850 O O . THR A 1 105 ? -10.406 6.571 -0.329 1.00 89.50 105 THR A O 1
ATOM 853 N N . ILE A 1 106 ? -9.877 4.996 1.194 1.00 86.81 106 ILE A N 1
ATOM 854 C CA . ILE A 1 106 ? -11.123 4.245 1.131 1.00 86.81 106 ILE A CA 1
ATOM 855 C C . ILE A 1 106 ? -11.844 4.429 2.451 1.00 86.81 106 ILE A C 1
ATOM 857 O O . ILE A 1 106 ? -11.237 4.379 3.519 1.00 86.81 106 ILE A O 1
ATOM 861 N N . LYS A 1 107 ? -13.146 4.665 2.368 1.00 87.38 107 LYS A N 1
ATOM 862 C CA . LYS A 1 107 ? -14.025 4.798 3.522 1.00 87.38 107 LYS A CA 1
ATOM 863 C C . LYS A 1 107 ? -15.313 4.038 3.256 1.00 87.38 107 LYS A C 1
ATOM 865 O O . LYS A 1 107 ? -15.786 4.037 2.121 1.00 87.38 107 LYS A O 1
ATOM 870 N N . GLY A 1 108 ? -15.874 3.451 4.298 1.00 84.94 108 GLY A N 1
ATOM 871 C CA . GLY A 1 108 ? -17.102 2.670 4.221 1.00 84.94 108 GLY A CA 1
ATOM 872 C C . GLY A 1 108 ? -17.695 2.443 5.602 1.00 84.94 108 GLY A C 1
ATOM 873 O O . GLY A 1 108 ? -17.123 2.866 6.612 1.00 84.94 108 GLY A O 1
ATOM 874 N N . SER A 1 109 ? -18.860 1.809 5.629 1.00 83.12 109 SER A N 1
ATOM 875 C CA . SER A 1 109 ? -19.497 1.328 6.853 1.00 83.12 109 SER A CA 1
ATOM 876 C C . SER A 1 109 ? -18.976 -0.061 7.210 1.00 83.12 109 SER A C 1
ATOM 878 O O . SER A 1 109 ? -18.683 -0.862 6.329 1.00 83.12 109 SER A O 1
ATOM 880 N N . LEU A 1 110 ? -18.875 -0.359 8.498 1.00 82.00 110 LEU A N 1
ATOM 881 C CA . LEU A 1 110 ? -18.555 -1.697 8.981 1.00 82.00 110 LEU A CA 1
ATOM 882 C C . LEU A 1 110 ? -19.804 -2.585 8.916 1.00 82.00 110 LEU A C 1
ATOM 884 O O . LEU A 1 110 ? -20.878 -2.195 9.377 1.00 82.00 110 LEU A O 1
ATOM 888 N N . GLY A 1 111 ? -19.659 -3.773 8.325 1.00 72.69 111 GLY A N 1
ATOM 889 C CA . GLY A 1 111 ? -20.705 -4.796 8.303 1.00 72.69 111 GLY A CA 1
ATOM 890 C C . GLY A 1 111 ? -20.946 -5.419 9.683 1.00 72.69 111 GLY A C 1
ATOM 891 O O . GLY A 1 111 ? -20.214 -5.159 10.637 1.00 72.69 111 GLY A O 1
ATOM 892 N N . SER A 1 112 ? -21.959 -6.285 9.791 1.00 67.25 112 SER A N 1
ATOM 893 C CA . SER A 1 112 ? -22.329 -6.965 11.048 1.00 67.25 112 SER A CA 1
ATOM 894 C C . SER A 1 112 ? -21.195 -7.776 11.668 1.00 67.25 112 SER A C 1
ATOM 896 O O . SER A 1 112 ? -21.120 -7.899 12.888 1.00 67.25 112 SER A O 1
ATOM 898 N N . ASP A 1 113 ? -20.321 -8.307 10.817 1.00 67.50 113 ASP A N 1
ATOM 899 C CA . ASP A 1 113 ? -19.219 -9.182 11.212 1.00 67.50 113 ASP A CA 1
ATOM 900 C C . ASP A 1 113 ? -17.962 -8.368 11.570 1.00 67.50 113 ASP A C 1
ATOM 902 O O . ASP A 1 113 ? -16.964 -8.928 12.018 1.00 67.50 113 ASP A O 1
ATOM 906 N N . ALA A 1 114 ? -18.028 -7.038 11.400 1.00 71.81 114 ALA A N 1
ATOM 907 C CA . ALA A 1 114 ? -17.018 -6.032 11.721 1.00 71.81 114 ALA A CA 1
ATOM 908 C C . ALA A 1 114 ? -15.629 -6.230 11.072 1.00 71.81 114 ALA A C 1
ATOM 910 O O . ALA A 1 114 ? -14.739 -5.406 11.265 1.00 71.81 114 ALA A O 1
ATOM 911 N N . GLU A 1 115 ? -15.430 -7.279 10.278 1.00 81.50 115 GLU A N 1
ATOM 912 C CA . GLU A 1 115 ? -14.197 -7.555 9.548 1.00 81.50 115 GLU A CA 1
ATOM 913 C C . GLU A 1 115 ? -14.183 -6.842 8.190 1.00 81.50 115 GLU A C 1
ATOM 915 O O . GLU A 1 115 ? -15.169 -6.841 7.455 1.00 81.50 115 GLU A O 1
ATOM 920 N N . ILE A 1 116 ? -13.043 -6.243 7.844 1.00 83.50 116 ILE A N 1
ATOM 921 C CA . ILE A 1 116 ? -12.804 -5.609 6.548 1.00 83.50 116 ILE A CA 1
ATOM 922 C C . ILE A 1 116 ? -11.785 -6.452 5.783 1.00 83.50 116 ILE A C 1
ATOM 924 O O . ILE A 1 116 ? -10.618 -6.547 6.179 1.00 83.50 116 ILE A O 1
ATOM 928 N N . CYS A 1 117 ? -12.201 -7.022 4.654 1.00 87.81 117 CYS A N 1
ATOM 929 C CA . CYS A 1 117 ? -11.307 -7.733 3.749 1.00 87.81 117 CYS A CA 1
ATOM 930 C C . CYS A 1 117 ? -10.740 -6.764 2.704 1.00 87.81 117 CYS A C 1
ATOM 932 O O . CYS A 1 117 ? -11.431 -6.333 1.782 1.00 87.81 117 CYS A O 1
ATOM 934 N N . LEU A 1 118 ? -9.460 -6.424 2.834 1.00 88.25 118 LEU A N 1
ATOM 935 C CA . LEU A 1 118 ? -8.755 -5.544 1.906 1.00 88.25 118 LEU A CA 1
ATOM 936 C C . LEU A 1 118 ? -7.883 -6.371 0.961 1.00 88.25 118 LEU A C 1
ATOM 938 O O . LEU A 1 118 ? -6.973 -7.074 1.399 1.00 88.25 118 LEU A O 1
ATOM 942 N N . LYS A 1 119 ? -8.104 -6.238 -0.344 1.00 90.25 119 LYS A N 1
ATOM 943 C CA . LYS A 1 119 ? -7.285 -6.846 -1.39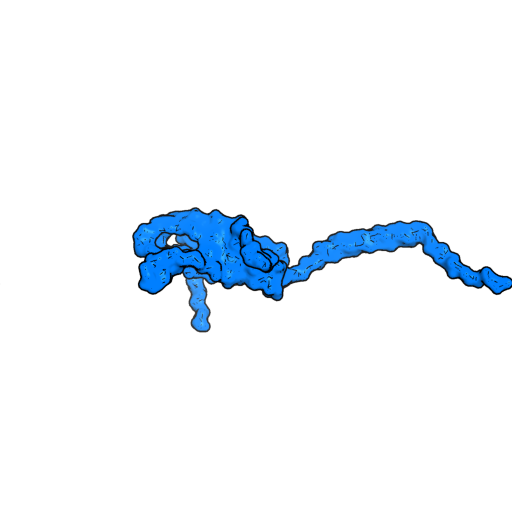2 1.00 90.25 119 LYS A CA 1
ATOM 944 C C . LYS A 1 119 ? -6.549 -5.766 -2.178 1.00 90.25 119 LYS A C 1
ATOM 946 O O . LYS A 1 119 ? -7.154 -4.894 -2.790 1.00 90.25 119 LYS A O 1
ATOM 951 N N . LEU A 1 120 ? -5.227 -5.861 -2.183 1.00 88.88 120 LEU A N 1
ATOM 952 C CA . LEU A 1 120 ? -4.315 -5.003 -2.925 1.00 88.88 120 LEU A CA 1
ATOM 953 C C . LEU A 1 120 ? -3.740 -5.773 -4.107 1.00 88.88 120 LEU A C 1
ATOM 955 O O . LEU A 1 120 ? -3.207 -6.871 -3.935 1.00 88.88 120 LEU A O 1
ATOM 959 N N . ILE A 1 121 ? -3.844 -5.192 -5.298 1.00 88.00 121 ILE A N 1
ATOM 960 C CA . ILE A 1 121 ? -3.290 -5.743 -6.532 1.00 88.00 121 ILE A CA 1
ATOM 961 C C . ILE A 1 121 ? -2.283 -4.739 -7.083 1.00 88.00 121 ILE A C 1
ATOM 963 O O . ILE A 1 121 ? -2.637 -3.623 -7.448 1.00 88.00 121 ILE A O 1
ATOM 967 N N . ILE A 1 122 ? -1.019 -5.139 -7.146 1.00 87.19 122 ILE A N 1
ATOM 968 C CA . ILE A 1 122 ? 0.056 -4.381 -7.779 1.00 87.19 122 ILE A CA 1
ATOM 969 C C . ILE A 1 122 ? 0.278 -4.999 -9.150 1.00 87.19 122 ILE A C 1
ATOM 971 O O . ILE A 1 122 ? 0.656 -6.163 -9.262 1.00 87.19 122 ILE A O 1
ATOM 975 N N . GLN A 1 123 ? 0.019 -4.234 -10.198 1.00 84.75 123 GLN A N 1
ATOM 976 C CA . GLN A 1 123 ? 0.273 -4.659 -11.566 1.00 84.75 123 GLN A CA 1
ATOM 977 C C . GLN A 1 123 ? 1.776 -4.614 -11.864 1.00 84.75 123 GLN A C 1
ATOM 979 O O . GLN A 1 123 ? 2.521 -3.854 -11.248 1.00 84.75 123 GLN A O 1
ATOM 984 N N . ASN A 1 124 ? 2.218 -5.357 -12.877 1.00 77.88 124 ASN A N 1
ATOM 985 C CA . ASN A 1 124 ? 3.606 -5.333 -13.361 1.00 77.88 124 ASN A CA 1
ATOM 986 C C . ASN A 1 124 ? 4.068 -3.968 -13.909 1.00 77.88 124 ASN A C 1
ATOM 988 O O . ASN A 1 124 ? 5.256 -3.734 -14.105 1.00 77.88 124 ASN A O 1
ATOM 992 N N . THR A 1 125 ? 3.131 -3.044 -14.120 1.00 77.56 125 THR A N 1
ATOM 993 C CA . THR A 1 125 ? 3.380 -1.634 -14.444 1.00 77.56 125 THR A CA 1
ATOM 994 C C . THR A 1 125 ? 3.636 -0.761 -13.209 1.00 77.56 125 THR A C 1
ATOM 996 O O . THR A 1 125 ? 3.879 0.436 -13.348 1.00 77.56 125 THR A O 1
ATOM 999 N N . GLY A 1 126 ? 3.533 -1.318 -11.997 1.00 75.38 126 GLY A N 1
ATOM 1000 C CA . GLY A 1 126 ? 3.603 -0.585 -10.728 1.00 75.38 126 GLY A CA 1
ATOM 1001 C C . GLY A 1 126 ? 2.302 0.128 -10.342 1.00 75.38 126 GLY A C 1
ATOM 1002 O O . GLY A 1 126 ? 2.263 0.842 -9.338 1.00 75.38 126 GLY A O 1
ATOM 1003 N N . LYS A 1 127 ? 1.222 -0.044 -11.116 1.00 83.06 127 LYS A N 1
ATOM 1004 C CA . LYS A 1 127 ? -0.106 0.461 -10.754 1.00 83.06 127 LYS A CA 1
ATOM 1005 C C . LYS A 1 127 ? -0.659 -0.335 -9.571 1.00 83.06 127 LYS A C 1
ATOM 1007 O O . LYS A 1 127 ? -0.655 -1.561 -9.608 1.00 83.06 127 LYS A O 1
ATOM 1012 N N . VAL A 1 128 ? -1.165 0.362 -8.556 1.00 84.38 128 VAL A N 1
ATOM 1013 C CA . VAL A 1 128 ? -1.832 -0.248 -7.399 1.00 84.38 128 VAL A CA 1
ATOM 1014 C C . VAL A 1 128 ? -3.336 -0.086 -7.560 1.00 84.38 128 VAL A C 1
ATOM 1016 O O . VAL A 1 128 ? -3.812 1.034 -7.730 1.00 84.38 128 VAL A O 1
ATOM 1019 N N . ASP A 1 129 ? -4.058 -1.198 -7.513 1.00 86.56 129 ASP A N 1
ATOM 1020 C CA . ASP A 1 129 ? -5.513 -1.249 -7.435 1.00 86.56 129 ASP A CA 1
ATOM 1021 C C . ASP A 1 129 ? -5.913 -1.780 -6.053 1.00 86.56 129 ASP A C 1
ATOM 1023 O O . ASP A 1 129 ? -5.363 -2.777 -5.567 1.00 86.56 129 ASP A O 1
ATOM 1027 N N . VAL A 1 130 ? -6.866 -1.108 -5.415 1.00 86.50 130 VAL A N 1
ATOM 1028 C CA . VAL A 1 130 ? -7.305 -1.417 -4.057 1.00 86.50 130 VAL A CA 1
ATOM 1029 C C . VAL A 1 130 ? -8.778 -1.798 -4.076 1.00 86.50 130 VAL A C 1
ATOM 1031 O O . VAL A 1 130 ? -9.620 -1.067 -4.590 1.00 86.50 130 VAL A O 1
ATOM 1034 N N . PHE A 1 131 ? -9.093 -2.947 -3.491 1.00 87.25 131 PHE A N 1
ATOM 1035 C CA . PHE A 1 131 ? -10.450 -3.463 -3.385 1.00 87.25 131 PHE A CA 1
ATOM 1036 C C . PHE A 1 131 ? -10.758 -3.712 -1.916 1.00 87.25 131 PHE A C 1
ATOM 1038 O O . PHE A 1 131 ? -10.002 -4.397 -1.228 1.00 87.25 131 PHE A O 1
ATOM 1045 N N . VAL A 1 132 ? -11.864 -3.154 -1.438 1.00 82.25 132 VAL A N 1
ATOM 1046 C CA . VAL A 1 132 ? -12.463 -3.575 -0.175 1.00 82.25 132 VAL A CA 1
ATOM 1047 C C . VAL A 1 132 ? -13.633 -4.450 -0.541 1.00 82.25 132 VAL A C 1
ATOM 1049 O O . VAL A 1 132 ? -14.522 -4.019 -1.274 1.00 82.25 132 VAL A O 1
ATOM 1052 N N . ASP A 1 133 ? -13.578 -5.686 -0.084 1.00 73.12 133 ASP A N 1
ATOM 1053 C CA . ASP A 1 133 ? -14.628 -6.635 -0.352 1.00 73.12 133 ASP A CA 1
ATOM 1054 C C . ASP A 1 133 ? -15.517 -6.727 0.880 1.00 73.12 133 ASP A C 1
ATOM 1056 O O . ASP A 1 133 ? -15.084 -7.166 1.944 1.00 73.12 133 ASP A O 1
ATOM 1060 N N . GLU A 1 134 ? -16.750 -6.253 0.736 1.00 57.62 134 GLU A N 1
ATOM 1061 C CA . GLU A 1 134 ? -17.783 -6.393 1.762 1.00 57.62 134 GLU A CA 1
ATOM 1062 C C . GLU A 1 134 ? -18.449 -7.788 1.699 1.00 57.62 134 GLU A C 1
ATOM 1064 O O . GLU A 1 134 ? -19.279 -8.091 2.548 1.00 57.62 134 GLU A O 1
ATOM 1069 N N . ASP A 1 135 ? -18.063 -8.659 0.743 1.00 43.50 135 ASP A N 1
ATOM 1070 C CA . ASP A 1 135 ? -18.796 -9.895 0.409 1.00 43.50 135 ASP A CA 1
ATOM 1071 C C . ASP A 1 135 ? -17.942 -11.152 0.076 1.00 43.50 135 ASP A C 1
ATOM 1073 O O . ASP A 1 135 ? -18.485 -12.176 -0.364 1.00 43.50 135 ASP A O 1
ATOM 1077 N N . LEU A 1 136 ? -16.625 -11.172 0.320 1.00 41.38 136 LEU A N 1
ATOM 1078 C CA . LEU A 1 136 ? -15.759 -12.304 -0.060 1.00 41.38 136 LEU A CA 1
ATOM 1079 C C . LEU A 1 136 ? -15.843 -13.424 0.985 1.00 41.38 136 LEU A C 1
ATOM 1081 O O . LEU A 1 136 ? -14.901 -13.727 1.719 1.00 41.38 136 LEU A O 1
ATOM 1085 N N . LYS A 1 137 ? -16.966 -14.146 0.957 1.00 34.47 137 LYS A N 1
ATOM 1086 C CA . LYS A 1 137 ? -17.073 -15.543 1.399 1.00 34.47 137 LYS A CA 1
ATOM 1087 C C . LYS A 1 137 ? -16.195 -16.448 0.528 1.00 34.47 137 LYS A C 1
ATOM 1089 O O . LYS A 1 137 ? -16.700 -17.296 -0.195 1.00 34.47 137 LYS A O 1
ATOM 1094 N N . THR A 1 138 ? -14.880 -16.298 0.596 1.00 35.06 138 THR A N 1
ATOM 1095 C CA . THR A 1 138 ? -13.942 -17.338 0.150 1.00 35.06 138 THR A CA 1
ATOM 1096 C C . THR A 1 138 ? -12.635 -17.173 0.906 1.00 35.06 138 THR A C 1
ATOM 1098 O O . THR A 1 138 ? -11.664 -16.596 0.421 1.00 35.06 138 THR A O 1
ATOM 1101 N N . SER A 1 139 ? -12.632 -17.687 2.132 1.00 30.91 139 SER A N 1
ATOM 1102 C CA . SER A 1 139 ? -11.419 -17.956 2.885 1.00 30.91 139 SER A CA 1
ATOM 1103 C C . SER A 1 139 ? -10.692 -19.144 2.249 1.00 30.91 139 SER A C 1
ATOM 1105 O O . SER A 1 139 ? -11.239 -20.238 2.123 1.00 30.91 139 SER A O 1
ATOM 1107 N N . PHE A 1 140 ? -9.437 -18.936 1.857 1.00 28.86 140 PHE A N 1
ATOM 1108 C CA . PHE A 1 140 ? -8.481 -20.028 1.706 1.00 28.86 140 PHE A CA 1
ATOM 1109 C C . PHE A 1 140 ? -7.512 -19.952 2.878 1.00 28.86 140 PHE A C 1
ATOM 1111 O O . PHE A 1 140 ? -6.727 -19.015 2.997 1.00 28.86 140 PHE A O 1
ATOM 1118 N N . SER A 1 141 ? -7.615 -20.935 3.766 1.00 25.00 141 SER A N 1
ATOM 1119 C CA . SER A 1 141 ? -6.657 -21.190 4.837 1.00 25.00 141 SER A CA 1
ATOM 1120 C C . SER A 1 141 ? -5.524 -22.030 4.253 1.00 25.00 141 SER A C 1
ATOM 1122 O O . SER A 1 141 ? -5.769 -23.130 3.758 1.00 25.00 141 SER A O 1
ATOM 1124 N N . ILE A 1 142 ? -4.291 -21.538 4.315 1.00 28.95 142 ILE A N 1
ATOM 1125 C CA . ILE A 1 142 ? -3.104 -22.385 4.187 1.00 28.95 142 ILE A CA 1
ATOM 1126 C C . ILE A 1 142 ? -2.361 -22.249 5.515 1.00 28.95 142 ILE A C 1
ATOM 1128 O O . ILE A 1 142 ? -2.097 -21.133 5.958 1.00 28.95 142 ILE A O 1
ATOM 1132 N N . TRP A 1 143 ? -2.183 -23.403 6.159 1.00 40.00 143 TRP A N 1
ATOM 1133 C CA . TRP A 1 143 ? -1.611 -23.604 7.489 1.00 40.00 143 TRP A CA 1
ATOM 1134 C C . TRP A 1 143 ? -0.135 -23.218 7.561 1.00 40.00 143 TRP A C 1
ATOM 1136 O O . TRP A 1 143 ? 0.575 -23.442 6.554 1.00 40.00 143 TRP A O 1
#